Protein AF-A0A835M6J2-F1 (afdb_monomer_lite)

Foldseek 3Di:
DVVDFKDKAFQPVDQLVCLCVVCVVVVFDDKDALNVAPRGIIMTGHPPWDWAWDDDDPFWTWTWIDGPPDDIDIDIDGRADPDQVSRLVVLVVLCVVQVDDDDDDVVSCVSSQKDWDDADDDPFQDWPPDDDPVIDTHHDDTDIDHPVVCVVCVPDHHYDDDDD

Radius of gyration: 16.76 Å; chains: 1; bounding box: 40×34×45 Å

Secondary structure (DSSP, 8-state):
-TT--EEEEE--SS-GGGHHHHHHHTT-SEEEE-TTTT--EEEEE-TTEEEEEEEE-SSEEEEEEEETTS--EEEEEE---SSHHHHHHHHHHHHHHHT-----HHHHHHHTTEEEPPEEE-S-SEE----GGG--EE-----EEEHHHHHH-TT--EEE----

InterPro domains:
  IPR036691 Endonuclease/exonuclease/phosphatase superfamily [SSF56219] (24-162)

pLDDT: mean 87.68, std 9.86, range [53.16, 97.44]

Organism: NCBI:txid261450

Structure (mmCIF, N/CA/C/O backbone):
data_AF-A0A835M6J2-F1
#
_entry.id   AF-A0A835M6J2-F1
#
loop_
_atom_site.group_PDB
_atom_site.id
_atom_site.type_symbol
_atom_site.label_atom_id
_atom_site.label_alt_id
_atom_site.label_comp_id
_atom_site.label_asym_id
_atom_site.label_entity_id
_atom_site.label_seq_id
_atom_site.pdbx_PDB_ins_code
_atom_site.Cartn_x
_atom_site.Cartn_y
_atom_site.Cartn_z
_atom_site.occupancy
_atom_site.B_iso_or_equiv
_atom_site.auth_seq_id
_atom_site.auth_comp_id
_atom_site.auth_asym_id
_atom_site.auth_atom_id
_atom_site.pdbx_PDB_model_num
ATOM 1 N N . MET A 1 1 ? -18.069 -0.777 -7.008 1.00 53.16 1 MET A N 1
ATOM 2 C CA . MET A 1 1 ? -16.862 -0.262 -6.318 1.00 53.16 1 MET A CA 1
ATOM 3 C C . MET A 1 1 ? -17.113 0.020 -4.837 1.00 53.16 1 MET A C 1
ATOM 5 O O . MET A 1 1 ? -16.146 0.154 -4.104 1.00 53.16 1 MET A O 1
ATOM 9 N N . ASP A 1 2 ? -18.366 0.067 -4.376 1.00 63.28 2 ASP A N 1
ATOM 10 C CA . ASP A 1 2 ? -18.801 0.556 -3.050 1.00 63.28 2 ASP A CA 1
ATOM 11 C C . ASP A 1 2 ? -18.226 -0.173 -1.826 1.00 63.28 2 ASP A C 1
ATOM 13 O O . ASP A 1 2 ? -18.211 0.378 -0.721 1.00 63.28 2 ASP A O 1
ATOM 17 N N . SER A 1 3 ? -17.711 -1.392 -2.015 1.00 84.31 3 SER A N 1
ATOM 18 C CA . SER A 1 3 ? -17.058 -2.173 -0.963 1.00 84.31 3 SER A CA 1
ATOM 19 C C . SER A 1 3 ? -15.664 -1.655 -0.597 1.00 84.31 3 SER A C 1
ATOM 21 O O . SER A 1 3 ? -15.232 -1.832 0.540 1.00 84.31 3 SER A O 1
ATOM 23 N N . VAL A 1 4 ? -14.955 -0.995 -1.519 1.00 91.56 4 VAL A N 1
ATOM 24 C CA . VAL A 1 4 ? -13.584 -0.522 -1.278 1.00 91.56 4 VAL A CA 1
ATOM 25 C C . VAL A 1 4 ? -13.621 0.800 -0.518 1.00 91.56 4 VAL A C 1
ATOM 27 O O . VAL A 1 4 ? -14.180 1.777 -1.007 1.00 91.56 4 VAL A O 1
ATOM 30 N N . LYS A 1 5 ? -13.032 0.861 0.676 1.00 94.62 5 LYS A N 1
ATOM 31 C CA . LYS A 1 5 ? -13.056 2.075 1.518 1.00 94.62 5 LYS A CA 1
ATOM 32 C C . LYS A 1 5 ? -11.754 2.865 1.529 1.00 94.62 5 LYS A C 1
ATOM 34 O O . LYS A 1 5 ? -11.775 4.042 1.874 1.00 94.62 5 LYS A O 1
ATOM 39 N N . ILE A 1 6 ? -10.655 2.237 1.122 1.00 96.44 6 ILE A N 1
ATOM 40 C CA . ILE A 1 6 ? -9.329 2.846 1.014 1.00 96.44 6 ILE A CA 1
ATOM 41 C C . ILE A 1 6 ? -8.721 2.397 -0.314 1.00 96.44 6 ILE A C 1
ATOM 43 O O . ILE A 1 6 ? -8.809 1.220 -0.660 1.00 96.44 6 ILE A O 1
ATOM 47 N N . VAL A 1 7 ? -8.098 3.320 -1.039 1.00 96.50 7 VAL A N 1
ATOM 48 C CA . VAL A 1 7 ? -7.318 3.045 -2.249 1.00 96.50 7 VAL A CA 1
ATOM 49 C C . VAL A 1 7 ? -5.962 3.709 -2.100 1.00 96.50 7 VAL A C 1
ATOM 51 O O . VAL A 1 7 ? -5.885 4.884 -1.761 1.00 96.50 7 VAL A O 1
ATOM 54 N N . ALA A 1 8 ? -4.894 2.971 -2.378 1.00 96.69 8 ALA A N 1
ATOM 55 C CA . ALA A 1 8 ? -3.555 3.523 -2.500 1.00 96.69 8 ALA A CA 1
ATOM 56 C C . ALA A 1 8 ? -3.100 3.420 -3.958 1.00 96.69 8 ALA A C 1
ATOM 58 O O . ALA A 1 8 ? -3.256 2.369 -4.578 1.00 96.69 8 ALA A O 1
ATOM 59 N N . ILE A 1 9 ? -2.547 4.503 -4.499 1.00 95.19 9 ILE A N 1
ATOM 60 C CA . ILE A 1 9 ? -1.979 4.556 -5.847 1.00 95.19 9 ILE A CA 1
ATOM 61 C C . ILE A 1 9 ? -0.500 4.905 -5.721 1.00 95.19 9 ILE A C 1
ATOM 63 O O . ILE A 1 9 ? -0.136 5.907 -5.102 1.00 95.19 9 ILE A O 1
ATOM 67 N N . LEU A 1 10 ? 0.341 4.065 -6.317 1.00 94.75 10 LEU A N 1
ATOM 68 C CA . LEU A 1 10 ? 1.779 4.276 -6.412 1.00 94.75 10 LEU A CA 1
ATOM 69 C C . LEU A 1 10 ? 2.127 4.699 -7.836 1.00 94.75 10 LEU A C 1
ATOM 71 O O . LEU A 1 10 ? 1.608 4.130 -8.790 1.00 94.75 10 LEU A O 1
ATOM 75 N N . GLU A 1 11 ? 3.001 5.694 -7.963 1.00 91.75 11 GLU A N 1
ATOM 76 C CA . GLU A 1 11 ? 3.416 6.283 -9.238 1.00 91.75 11 GLU A CA 1
ATOM 77 C C . GLU A 1 11 ? 2.243 6.668 -10.162 1.00 91.75 11 GLU A C 1
ATOM 79 O O . GLU A 1 11 ? 2.117 6.139 -11.261 1.00 91.75 11 GLU A O 1
ATOM 84 N N . PRO A 1 12 ? 1.389 7.629 -9.785 1.00 88.88 12 PRO A N 1
ATOM 85 C CA . PRO A 1 12 ? 0.222 7.986 -10.596 1.00 88.88 12 PRO A CA 1
ATOM 86 C C . PRO A 1 12 ? 0.558 8.614 -11.961 1.00 88.88 12 PRO A C 1
ATOM 88 O O . PRO A 1 12 ? -0.352 8.820 -12.754 1.00 88.88 12 PRO A O 1
ATOM 91 N N . PHE A 1 13 ? 1.833 8.932 -12.245 1.00 88.12 13 PHE A N 1
ATOM 92 C CA . PHE A 1 13 ? 2.313 9.618 -13.464 1.00 88.12 13 PHE A CA 1
ATOM 93 C C . PHE A 1 13 ? 1.511 10.879 -13.848 1.00 88.12 13 PHE A C 1
ATOM 95 O O . PHE A 1 13 ? 1.514 11.305 -14.999 1.00 88.12 13 PHE A O 1
ATOM 102 N N . ILE A 1 14 ? 0.859 11.490 -12.860 1.00 89.19 14 ILE A N 1
ATOM 103 C CA . ILE A 1 14 ? 0.036 12.695 -12.949 1.00 89.19 14 ILE A CA 1
ATOM 104 C C . ILE A 1 14 ? 0.540 13.663 -11.869 1.00 89.19 14 ILE A C 1
ATOM 106 O O . ILE A 1 14 ? 1.101 13.225 -10.856 1.00 89.19 14 ILE A O 1
ATOM 110 N N . HIS A 1 15 ? 0.393 14.972 -12.091 1.00 89.50 15 HIS A N 1
ATOM 111 C CA . HIS A 1 15 ? 0.787 15.966 -11.098 1.00 89.50 15 HIS A CA 1
ATOM 112 C C . HIS A 1 15 ? -0.073 15.833 -9.831 1.00 89.50 15 HIS A C 1
ATOM 114 O O . HIS A 1 15 ? -1.252 15.496 -9.893 1.00 89.50 15 HIS A O 1
ATOM 120 N N . HIS A 1 16 ? 0.509 16.073 -8.655 1.00 86.38 16 HIS A N 1
ATOM 121 C CA . HIS A 1 16 ? -0.194 15.855 -7.384 1.00 86.38 16 HIS A CA 1
ATOM 122 C C . HIS A 1 16 ? -1.349 16.827 -7.134 1.00 86.38 16 HIS A C 1
ATOM 124 O O . HIS A 1 16 ? -2.273 16.477 -6.408 1.00 86.38 16 HIS A O 1
ATOM 130 N N . ASP A 1 17 ? -1.342 17.989 -7.785 1.00 90.69 17 ASP A N 1
ATOM 131 C CA . ASP A 1 17 ? -2.466 18.934 -7.752 1.00 90.69 17 ASP A CA 1
ATOM 132 C C . ASP A 1 17 ? -3.754 18.331 -8.333 1.00 90.69 17 ASP A C 1
ATOM 134 O O . ASP A 1 17 ? -4.854 18.668 -7.897 1.00 90.69 17 ASP A O 1
ATOM 138 N N . ASP A 1 18 ? -3.631 17.366 -9.249 1.00 92.38 18 ASP A N 1
ATOM 139 C CA . ASP A 1 18 ? -4.776 16.685 -9.853 1.00 92.38 18 ASP A CA 1
ATOM 140 C C . ASP A 1 18 ? -5.355 15.585 -8.943 1.00 92.38 18 ASP A C 1
ATOM 142 O O . ASP A 1 18 ? -6.353 14.948 -9.293 1.00 92.38 18 ASP A O 1
ATOM 146 N N . ALA A 1 19 ? -4.766 15.327 -7.766 1.00 92.25 19 ALA A N 1
ATOM 147 C CA . ALA A 1 19 ? -5.228 14.271 -6.865 1.00 92.25 19 ALA A CA 1
ATOM 148 C C . ALA A 1 19 ? -6.691 14.464 -6.443 1.00 92.25 19 ALA A C 1
ATOM 150 O O . ALA A 1 19 ? -7.433 13.485 -6.377 1.00 92.25 19 ALA A O 1
ATOM 151 N N . GLY A 1 20 ? -7.135 15.706 -6.228 1.00 93.56 20 GLY A N 1
ATOM 152 C CA . GLY A 1 20 ? -8.537 16.005 -5.917 1.00 93.56 20 GLY A CA 1
ATOM 153 C C . GLY A 1 20 ? -9.489 15.695 -7.078 1.00 93.56 20 GLY A C 1
ATOM 154 O O . GLY A 1 20 ? -10.590 15.184 -6.871 1.00 93.56 20 GLY A O 1
ATOM 155 N N . ASP A 1 21 ? -9.061 15.938 -8.315 1.00 94.50 21 ASP A N 1
ATOM 156 C CA . ASP A 1 21 ? -9.838 15.612 -9.514 1.00 94.50 21 ASP A CA 1
ATOM 157 C C . ASP A 1 21 ? -9.941 14.105 -9.717 1.00 94.50 21 ASP A C 1
ATOM 159 O O . ASP A 1 21 ? -11.013 13.593 -10.050 1.00 94.50 21 ASP A O 1
ATOM 163 N N . ILE A 1 22 ? -8.843 13.387 -9.477 1.00 94.56 22 ILE A N 1
ATOM 164 C CA . ILE A 1 22 ? -8.840 11.928 -9.482 1.00 94.56 22 ILE A CA 1
ATOM 165 C C . ILE A 1 22 ? -9.751 11.396 -8.377 1.00 94.56 22 ILE A C 1
ATOM 167 O O . ILE A 1 22 ? -10.623 10.597 -8.704 1.00 94.56 22 ILE A O 1
ATOM 171 N N . ALA A 1 23 ? -9.639 11.882 -7.133 1.00 94.94 23 ALA A N 1
ATOM 172 C CA . ALA A 1 23 ? -10.491 11.475 -6.009 1.00 94.94 23 ALA A CA 1
ATOM 173 C C . ALA A 1 23 ? -11.979 11.547 -6.376 1.00 94.94 23 ALA A C 1
ATOM 175 O O . ALA A 1 23 ? -12.706 10.567 -6.224 1.00 94.94 23 ALA A O 1
ATOM 176 N N . ARG A 1 24 ? -12.406 12.676 -6.960 1.00 94.31 24 ARG A N 1
ATOM 177 C CA . ARG A 1 24 ? -13.785 12.870 -7.427 1.00 94.31 24 ARG A CA 1
ATOM 178 C C . ARG A 1 24 ? -14.176 11.887 -8.529 1.00 94.31 24 ARG A C 1
ATOM 180 O O . ARG A 1 24 ? -15.271 11.338 -8.483 1.00 94.31 24 ARG A O 1
ATOM 187 N N . LYS A 1 25 ? -13.296 11.635 -9.504 1.00 94.06 25 LYS A N 1
ATOM 188 C CA . LYS A 1 25 ? -13.551 10.677 -10.598 1.00 94.06 25 LYS A CA 1
ATOM 189 C C . LYS A 1 25 ? -13.688 9.236 -10.108 1.00 94.06 25 LYS A C 1
ATOM 191 O O . LYS A 1 25 ? -14.447 8.480 -10.706 1.00 94.06 25 LYS A O 1
ATOM 196 N N . ILE A 1 26 ? -12.959 8.856 -9.058 1.00 92.75 26 ILE A N 1
ATOM 197 C CA . ILE A 1 26 ? -13.008 7.504 -8.481 1.00 92.75 26 ILE A CA 1
ATOM 198 C C . ILE A 1 26 ? -14.001 7.369 -7.315 1.00 92.75 26 ILE A C 1
ATOM 200 O O . ILE A 1 26 ? -14.055 6.303 -6.706 1.00 92.75 26 ILE A O 1
ATOM 204 N N . ASP A 1 27 ? -14.799 8.406 -7.036 1.00 94.38 27 ASP A N 1
ATOM 205 C CA . ASP A 1 27 ? -15.807 8.449 -5.964 1.00 94.38 27 ASP A CA 1
ATOM 206 C C . ASP A 1 27 ? -15.221 8.273 -4.545 1.00 94.38 27 ASP A C 1
ATOM 208 O O . ASP A 1 27 ? -15.685 7.490 -3.709 1.00 94.38 27 ASP A O 1
ATOM 212 N N . PHE A 1 28 ? -14.151 9.023 -4.273 1.00 96.12 28 PHE A N 1
ATOM 213 C CA . PHE A 1 28 ? -13.542 9.157 -2.954 1.00 96.12 28 PHE A CA 1
ATOM 214 C C . PHE A 1 28 ? -13.591 10.613 -2.489 1.00 96.12 28 PHE A C 1
ATOM 216 O O . PHE A 1 28 ? -13.261 11.539 -3.226 1.00 96.12 28 PHE A O 1
ATOM 223 N N . GLN A 1 29 ? -14.009 10.806 -1.240 1.00 94.06 29 GLN A N 1
ATOM 224 C CA . GLN A 1 29 ? -14.230 12.130 -0.652 1.00 94.06 29 GLN A CA 1
ATOM 225 C C . GLN A 1 29 ? -12.934 12.747 -0.126 1.00 94.06 29 GLN A C 1
ATOM 227 O O . GLN A 1 29 ? -12.777 13.964 -0.133 1.00 94.06 29 GLN A O 1
ATOM 232 N N . ASN A 1 30 ? -12.012 11.902 0.337 1.00 96.44 30 ASN A N 1
ATOM 233 C CA . ASN A 1 30 ? -10.800 12.328 1.010 1.00 96.44 30 ASN A CA 1
ATOM 234 C C . ASN A 1 30 ? -9.567 11.751 0.319 1.00 96.44 30 ASN A C 1
ATOM 236 O O . ASN A 1 30 ? -9.594 10.635 -0.210 1.00 96.44 30 ASN A O 1
ATOM 240 N N . PHE A 1 31 ? -8.475 12.510 0.349 1.00 95.69 31 PHE A N 1
ATOM 241 C CA . PHE A 1 31 ? -7.221 12.123 -0.276 1.00 95.69 31 PHE A CA 1
ATOM 242 C C . PHE A 1 31 ? -6.008 12.701 0.452 1.00 95.69 31 PHE A C 1
ATOM 244 O O . PHE A 1 31 ? -6.091 13.661 1.216 1.00 95.69 31 PHE A O 1
ATOM 251 N N . LEU A 1 32 ? -4.864 12.071 0.214 1.00 95.06 32 LEU A N 1
ATOM 252 C CA . LEU A 1 32 ? -3.586 12.362 0.836 1.00 95.06 32 LEU A CA 1
ATOM 253 C C . LEU A 1 32 ? -2.473 11.946 -0.127 1.00 95.06 32 LEU A C 1
ATOM 255 O O . LEU A 1 32 ? -2.513 10.849 -0.670 1.00 95.06 32 LEU A O 1
ATOM 259 N N . HIS A 1 33 ? -1.454 12.776 -0.319 1.00 94.75 33 HIS A N 1
ATOM 260 C CA . HIS A 1 33 ? -0.301 12.436 -1.157 1.00 94.75 33 HIS A CA 1
ATOM 261 C C . HIS A 1 33 ? 0.988 13.033 -0.600 1.00 94.75 33 HIS A C 1
ATOM 263 O O . HIS A 1 33 ? 0.963 14.028 0.123 1.00 94.75 33 HIS A O 1
ATOM 269 N N . ASN A 1 34 ? 2.139 12.487 -0.981 1.00 92.31 34 ASN A N 1
ATOM 270 C CA . ASN A 1 34 ? 3.458 13.030 -0.634 1.00 92.31 34 ASN A CA 1
ATOM 271 C C . ASN A 1 34 ? 3.966 14.083 -1.649 1.00 92.31 34 ASN A C 1
ATOM 273 O O . ASN A 1 34 ? 5.166 14.197 -1.895 1.00 92.31 34 ASN A O 1
ATOM 277 N N . GLY A 1 35 ? 3.040 14.847 -2.243 1.00 81.75 35 GLY A N 1
ATOM 278 C CA . GLY A 1 35 ? 3.289 15.846 -3.305 1.00 81.75 35 GLY A CA 1
ATOM 279 C C . GLY A 1 35 ? 4.372 16.878 -2.983 1.00 81.75 35 GLY A C 1
ATOM 280 O O . GLY A 1 35 ? 5.166 17.213 -3.852 1.00 81.75 35 GLY A O 1
ATOM 281 N N . ASN A 1 36 ? 4.497 17.263 -1.710 1.00 74.81 36 ASN A N 1
ATOM 282 C CA . ASN A 1 36 ? 5.537 18.181 -1.226 1.00 74.81 36 ASN A CA 1
ATOM 283 C C . ASN A 1 36 ? 6.968 17.603 -1.302 1.00 74.81 36 ASN A C 1
ATOM 285 O O . ASN A 1 36 ? 7.908 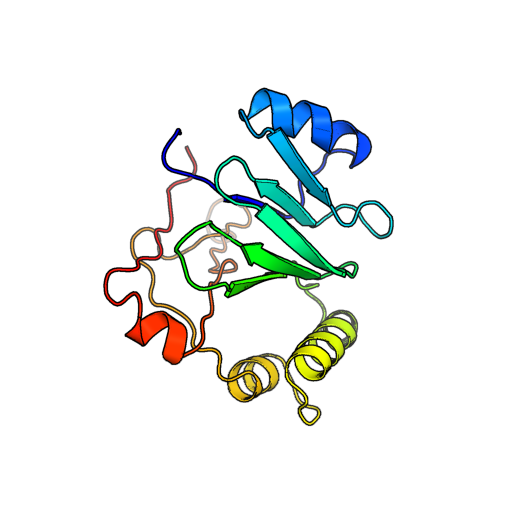18.262 -0.867 1.00 74.81 36 ASN A O 1
ATOM 289 N N . ILE A 1 37 ? 7.133 16.363 -1.778 1.00 77.00 37 ILE A N 1
ATOM 290 C CA . ILE A 1 37 ? 8.419 15.671 -1.871 1.00 77.00 37 ILE A CA 1
ATOM 291 C C . ILE A 1 37 ? 8.631 15.119 -3.286 1.00 77.00 37 ILE A C 1
ATOM 293 O O . ILE A 1 37 ? 9.542 15.562 -3.979 1.00 77.00 37 ILE A O 1
ATOM 297 N N . ASP A 1 38 ? 7.802 14.162 -3.726 1.00 84.06 38 ASP A N 1
ATOM 298 C CA . ASP A 1 38 ? 7.855 13.616 -5.098 1.00 84.06 38 ASP A CA 1
ATOM 299 C C . ASP A 1 38 ? 6.491 13.235 -5.704 1.00 84.06 38 ASP A C 1
ATOM 301 O O . ASP A 1 38 ? 6.410 12.940 -6.899 1.00 84.06 38 ASP A O 1
ATOM 305 N N . GLY A 1 39 ? 5.415 13.251 -4.906 1.00 86.75 39 GLY A N 1
ATOM 306 C CA . GLY A 1 39 ? 4.054 12.975 -5.371 1.00 86.75 39 GLY A CA 1
ATOM 307 C C . GLY A 1 39 ? 3.829 11.549 -5.875 1.00 86.75 39 GLY A C 1
ATOM 308 O O . GLY A 1 39 ? 2.907 11.337 -6.660 1.00 86.75 39 GLY A O 1
ATOM 309 N N . LYS A 1 4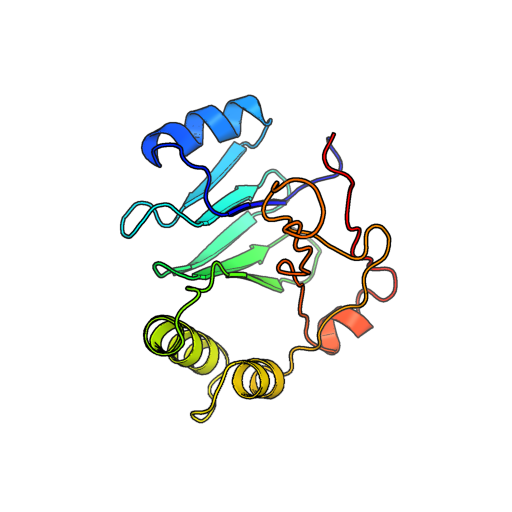0 ? 4.654 10.578 -5.465 1.00 92.75 40 LYS A N 1
ATOM 310 C CA . LYS A 1 40 ? 4.582 9.186 -5.936 1.00 92.75 40 LYS A CA 1
ATOM 311 C C . LYS A 1 40 ? 3.665 8.274 -5.127 1.00 92.75 40 LYS A C 1
ATOM 313 O O . LYS A 1 40 ? 3.352 7.197 -5.620 1.00 92.75 40 LYS A O 1
ATOM 318 N N . VAL A 1 41 ? 3.230 8.671 -3.933 1.00 95.38 41 VAL A N 1
ATOM 319 C CA . VAL A 1 41 ? 2.351 7.854 -3.078 1.00 95.38 41 VAL A CA 1
ATOM 320 C C . VAL A 1 41 ? 1.080 8.625 -2.781 1.00 95.38 41 VAL A C 1
ATOM 322 O O . VAL A 1 41 ? 1.137 9.693 -2.169 1.00 95.38 41 VAL A O 1
ATOM 325 N N . TRP A 1 42 ? -0.057 8.116 -3.247 1.00 96.31 42 TRP A N 1
ATOM 326 C CA . TRP A 1 42 ? -1.376 8.713 -3.047 1.00 96.31 42 TRP A CA 1
ATOM 327 C C . TRP A 1 42 ? -2.272 7.728 -2.294 1.00 96.31 42 TRP A C 1
ATOM 329 O O . TRP A 1 42 ? -2.244 6.529 -2.562 1.00 96.31 42 TRP A O 1
ATOM 339 N N . ILE A 1 43 ? -3.073 8.226 -1.357 1.00 97.44 43 ILE A N 1
ATOM 340 C CA . ILE A 1 43 ? -4.048 7.458 -0.584 1.00 97.44 43 ILE A CA 1
ATOM 341 C C . ILE A 1 43 ? -5.384 8.193 -0.641 1.00 97.44 43 ILE A C 1
ATOM 343 O O . ILE A 1 43 ? -5.450 9.389 -0.373 1.00 97.44 43 ILE A O 1
ATOM 347 N N . PHE A 1 44 ? -6.443 7.462 -0.950 1.00 97.44 44 PHE A N 1
ATOM 348 C CA . PHE A 1 44 ? -7.822 7.920 -1.014 1.00 97.44 44 PHE A CA 1
ATOM 349 C C . PHE A 1 44 ? -8.662 7.123 -0.026 1.00 97.44 44 PHE A C 1
ATOM 351 O O . PHE A 1 44 ? -8.473 5.912 0.111 1.00 97.44 44 PHE A O 1
ATOM 358 N N . TRP A 1 45 ? -9.599 7.774 0.656 1.00 97.38 45 TRP A N 1
ATOM 359 C CA . TRP A 1 45 ? -10.542 7.092 1.542 1.00 97.38 45 TRP A CA 1
ATOM 360 C C . TRP A 1 45 ? -11.900 7.793 1.578 1.00 97.38 45 TRP A C 1
ATOM 362 O O . TRP A 1 45 ? -12.068 8.926 1.120 1.00 97.38 45 TRP A O 1
ATOM 372 N N . ARG A 1 46 ? -12.899 7.074 2.080 1.00 95.50 46 ARG A N 1
ATOM 373 C CA . ARG A 1 46 ? -14.281 7.545 2.200 1.00 95.50 46 ARG A CA 1
ATOM 374 C C . ARG A 1 46 ? -14.939 6.971 3.441 1.00 95.50 46 ARG A C 1
ATOM 376 O O . ARG A 1 46 ? -14.442 6.002 4.023 1.00 95.50 46 ARG A O 1
ATOM 383 N N . ASP A 1 47 ? -16.078 7.541 3.801 1.00 93.00 47 ASP A N 1
ATOM 384 C CA . ASP A 1 47 ? -16.811 7.138 4.992 1.00 93.00 47 ASP A CA 1
ATOM 385 C C . ASP A 1 47 ? -17.139 5.626 5.028 1.00 93.00 47 ASP A C 1
ATOM 387 O O . ASP A 1 47 ? -17.407 4.991 3.991 1.00 93.00 47 ASP A O 1
ATOM 391 N N . PRO A 1 48 ? -17.129 5.016 6.230 1.00 94.06 48 PRO A N 1
ATOM 392 C CA . PRO A 1 48 ? -16.895 5.627 7.550 1.00 94.06 48 PRO A CA 1
ATOM 393 C C . PRO A 1 48 ? -15.413 5.639 7.986 1.00 94.06 48 PRO A C 1
ATOM 395 O O . PRO A 1 48 ? -15.124 5.745 9.178 1.00 94.06 48 PRO A O 1
ATOM 398 N N . VAL A 1 49 ? -14.470 5.441 7.059 1.00 96.00 49 VAL A N 1
ATOM 399 C CA . VAL A 1 49 ? -13.036 5.429 7.377 1.00 96.00 49 VAL A CA 1
ATOM 400 C C . VAL A 1 49 ? -12.534 6.853 7.562 1.00 96.00 49 VAL A C 1
ATOM 402 O O . VAL A 1 49 ? -12.837 7.724 6.756 1.00 96.00 49 VAL A O 1
ATOM 405 N N . ASN A 1 50 ? -11.697 7.070 8.571 1.00 96.25 50 ASN A N 1
ATOM 406 C CA . ASN A 1 50 ? -10.902 8.281 8.715 1.00 96.25 50 ASN A CA 1
ATOM 407 C C . ASN A 1 50 ? -9.414 7.928 8.822 1.00 96.25 50 ASN A C 1
ATOM 409 O O . ASN A 1 50 ? -9.048 7.035 9.587 1.00 96.25 50 ASN A O 1
ATOM 413 N N . LEU A 1 51 ? -8.562 8.632 8.075 1.00 96.75 51 LEU A N 1
ATOM 414 C CA . LEU A 1 51 ? -7.112 8.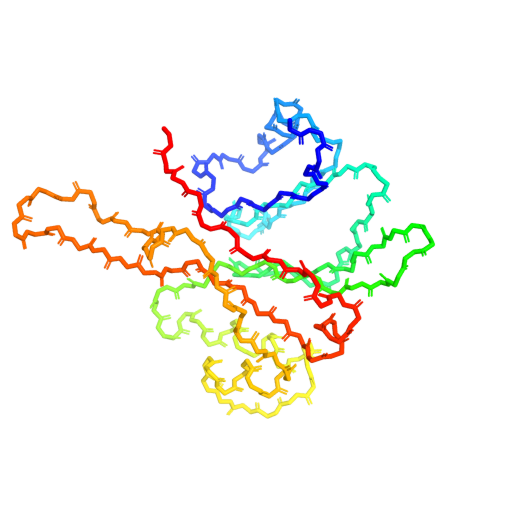446 8.103 1.00 96.75 51 LEU A CA 1
ATOM 415 C C . LEU A 1 51 ? -6.431 9.652 8.753 1.00 96.75 51 LEU A C 1
ATOM 417 O O . LEU A 1 51 ? -6.532 10.772 8.259 1.00 96.75 51 LEU A O 1
ATOM 421 N N . SER A 1 52 ? -5.692 9.419 9.835 1.00 94.06 52 SER A N 1
ATOM 422 C CA . SER A 1 52 ? -4.886 10.448 10.503 1.00 94.06 52 SER A CA 1
ATOM 423 C C . SER A 1 52 ? -3.411 10.261 10.150 1.00 94.06 52 SER A C 1
ATOM 425 O O . SER A 1 52 ? -2.795 9.284 10.573 1.00 94.06 52 SER A O 1
ATOM 427 N N . LEU A 1 53 ? -2.849 11.171 9.349 1.00 94.12 53 LEU A N 1
ATOM 428 C CA . LEU A 1 53 ? -1.435 11.153 8.957 1.00 94.12 53 LEU A CA 1
ATOM 429 C C . LEU A 1 53 ? -0.530 11.352 10.183 1.00 94.12 53 LEU A C 1
ATOM 431 O O . LEU A 1 53 ? -0.742 12.296 10.939 1.00 94.12 53 LEU A O 1
ATOM 435 N N . PHE A 1 54 ? 0.512 10.527 10.321 1.00 91.62 54 PHE A N 1
ATOM 436 C CA . PHE A 1 54 ? 1.558 10.734 11.333 1.00 91.62 54 PHE A CA 1
ATOM 437 C C . PHE A 1 54 ? 2.994 10.587 10.804 1.00 91.62 54 PHE A C 1
ATOM 439 O O . PHE A 1 54 ? 3.915 11.037 11.472 1.00 91.62 54 PHE A O 1
ATOM 446 N N . GLY A 1 55 ? 3.202 10.018 9.610 1.00 89.50 55 GLY A N 1
ATOM 447 C CA . GLY A 1 55 ? 4.531 9.913 8.992 1.00 89.50 55 GLY A CA 1
ATOM 448 C C . GLY A 1 55 ? 4.467 10.020 7.469 1.00 89.50 55 GLY A C 1
ATOM 449 O O . GLY A 1 55 ? 3.568 9.459 6.839 1.00 89.50 55 GLY A O 1
ATOM 450 N N . ARG A 1 56 ? 5.390 10.767 6.853 1.00 91.44 56 ARG A N 1
ATOM 451 C CA . ARG A 1 56 ? 5.420 10.981 5.395 1.00 91.44 56 ARG A CA 1
ATOM 452 C C . ARG A 1 56 ? 6.830 11.266 4.889 1.00 91.44 56 ARG A C 1
ATOM 454 O O . ARG A 1 56 ? 7.456 12.230 5.313 1.00 91.44 56 ARG A O 1
ATOM 461 N N . THR A 1 57 ? 7.244 10.525 3.864 1.00 92.00 57 THR A N 1
ATOM 462 C CA . THR A 1 57 ? 8.499 10.728 3.124 1.00 92.00 57 THR A CA 1
ATOM 463 C C . THR A 1 57 ? 8.282 10.579 1.606 1.00 92.00 57 THR A C 1
ATOM 465 O O . THR A 1 57 ? 7.151 10.454 1.125 1.00 92.00 57 THR A O 1
ATOM 468 N N . ASN A 1 58 ? 9.358 10.592 0.810 1.00 90.81 58 ASN A N 1
ATOM 469 C CA . ASN A 1 58 ? 9.296 10.265 -0.623 1.00 90.81 58 ASN A CA 1
ATOM 470 C C . ASN A 1 58 ? 9.001 8.779 -0.908 1.00 90.81 58 ASN A C 1
ATOM 472 O O . ASN A 1 58 ? 8.692 8.428 -2.042 1.00 90.81 58 ASN A O 1
ATOM 476 N N . GLN A 1 59 ? 9.139 7.898 0.086 1.00 92.38 59 GLN A N 1
ATOM 477 C CA . GLN A 1 59 ? 8.982 6.451 -0.083 1.00 92.38 59 GLN A CA 1
ATOM 478 C C . GLN A 1 59 ? 7.857 5.858 0.762 1.00 92.38 59 GLN A C 1
ATOM 480 O O . GLN A 1 59 ? 7.471 4.725 0.498 1.00 92.38 59 GLN A O 1
ATOM 485 N N . ILE A 1 60 ? 7.333 6.565 1.768 1.00 91.94 60 ILE A N 1
ATOM 486 C CA . ILE A 1 60 ? 6.287 6.034 2.650 1.00 91.94 60 ILE A CA 1
ATOM 487 C C . ILE A 1 60 ? 5.280 7.107 3.069 1.00 91.94 60 ILE A C 1
ATOM 489 O O . ILE A 1 60 ? 5.637 8.263 3.294 1.00 91.94 60 ILE A O 1
ATOM 493 N N . ILE A 1 61 ? 4.014 6.713 3.193 1.00 94.75 61 ILE A N 1
ATOM 494 C CA . ILE A 1 61 ? 2.981 7.461 3.916 1.00 94.75 61 ILE A CA 1
ATOM 495 C C . ILE A 1 61 ? 2.389 6.536 4.977 1.00 94.75 61 ILE A C 1
ATOM 497 O O . ILE A 1 61 ? 1.855 5.483 4.633 1.00 94.75 61 ILE A O 1
ATOM 501 N N . SER A 1 62 ? 2.460 6.950 6.241 1.00 94.19 62 SER A N 1
ATOM 502 C CA . SER A 1 62 ? 1.943 6.226 7.402 1.00 94.19 62 SER A CA 1
ATOM 503 C C . SER A 1 62 ? 0.785 6.989 8.047 1.00 94.19 62 SER A C 1
ATOM 505 O O . SER A 1 62 ? 0.912 8.163 8.415 1.00 94.19 62 SER A O 1
ATOM 507 N N . CYS A 1 63 ? -0.349 6.306 8.185 1.00 95.38 63 CYS A N 1
ATOM 508 C CA . CYS A 1 63 ? -1.592 6.850 8.718 1.00 95.38 63 CYS A CA 1
ATOM 509 C C . CYS A 1 63 ? -2.211 5.906 9.750 1.00 95.38 63 CYS A C 1
ATOM 511 O O . CYS A 1 63 ? -2.139 4.686 9.615 1.00 95.38 63 CYS A O 1
ATOM 513 N N . MET A 1 64 ? -2.898 6.471 10.739 1.00 94.62 64 MET A N 1
ATOM 514 C CA . MET A 1 64 ? -3.802 5.729 11.610 1.00 94.62 64 MET A CA 1
ATOM 515 C C . MET A 1 64 ? -5.176 5.627 10.943 1.00 94.62 64 MET A C 1
ATOM 517 O O . MET A 1 64 ? -5.806 6.645 10.656 1.00 94.62 64 MET A O 1
ATOM 521 N N . ILE A 1 65 ? -5.640 4.405 10.706 1.00 95.75 65 ILE A N 1
ATOM 522 C CA . ILE A 1 65 ? -7.002 4.075 10.295 1.00 95.75 65 ILE A CA 1
ATOM 523 C C . ILE A 1 65 ? -7.897 4.101 11.530 1.00 95.75 65 ILE A C 1
ATOM 525 O O . ILE A 1 65 ? -7.679 3.350 12.482 1.00 95.75 65 ILE A O 1
ATOM 529 N N . ASN A 1 66 ? -8.949 4.910 11.469 1.00 95.19 66 ASN A N 1
ATOM 530 C CA . ASN A 1 66 ? -10.006 4.970 12.465 1.00 95.19 66 ASN A CA 1
ATOM 531 C C . ASN A 1 66 ? -11.353 4.669 11.805 1.00 95.19 66 ASN A C 1
ATOM 533 O O . ASN A 1 66 ? -11.705 5.270 10.791 1.00 95.19 66 ASN A O 1
ATOM 537 N N . VAL A 1 67 ? -12.115 3.751 12.396 1.00 94.50 67 VAL A N 1
ATOM 538 C CA . VAL A 1 67 ? -13.498 3.452 12.010 1.00 94.50 67 VAL A CA 1
ATOM 539 C C . VAL A 1 67 ? -14.313 3.331 13.289 1.00 94.50 67 VAL A C 1
ATOM 541 O O . VAL A 1 67 ? -13.917 2.619 14.212 1.00 94.50 67 VAL A O 1
ATOM 544 N N . ALA A 1 68 ? -15.447 4.027 13.363 1.00 91.31 68 ALA A N 1
ATOM 545 C CA . ALA A 1 68 ? -16.300 3.994 14.546 1.00 91.31 68 ALA A CA 1
ATOM 546 C C . ALA A 1 68 ? -16.718 2.551 14.886 1.00 91.31 68 ALA A C 1
ATOM 548 O O . ALA A 1 68 ? -17.234 1.826 14.037 1.00 91.31 68 ALA A O 1
ATOM 549 N N . GLY A 1 69 ? -16.479 2.133 16.132 1.00 89.25 69 GLY A N 1
ATOM 550 C CA . GLY A 1 69 ? -16.804 0.784 16.607 1.00 89.25 69 GLY A CA 1
ATOM 551 C C . GLY A 1 69 ? -15.826 -0.320 16.182 1.00 89.25 69 GLY A C 1
ATOM 552 O O . GLY A 1 69 ? -16.050 -1.477 16.534 1.00 89.25 69 GLY A O 1
ATOM 553 N N . ALA A 1 70 ? -14.739 0.005 15.474 1.00 89.75 70 ALA A N 1
ATOM 554 C CA . ALA A 1 70 ? -13.685 -0.944 15.124 1.00 89.75 70 ALA A CA 1
ATOM 555 C C . ALA A 1 70 ? -12.350 -0.588 15.809 1.00 89.75 70 ALA A C 1
ATOM 557 O O . ALA A 1 70 ? -12.129 0.569 16.170 1.00 89.75 70 ALA A O 1
ATOM 558 N N . PRO A 1 71 ? -11.437 -1.561 15.985 1.00 88.50 71 PRO A N 1
ATOM 559 C CA . PRO A 1 71 ? -10.069 -1.274 16.404 1.00 88.50 71 PRO A CA 1
ATOM 560 C C . PRO A 1 71 ? -9.365 -0.357 15.403 1.00 88.50 71 PRO A C 1
ATOM 562 O O . PRO A 1 71 ? -9.535 -0.518 14.192 1.00 88.50 71 PRO A O 1
ATOM 565 N N . SER A 1 72 ? -8.540 0.556 15.908 1.00 88.75 72 SER A N 1
ATOM 566 C CA . SER A 1 72 ? -7.643 1.338 15.066 1.00 88.75 72 SER A CA 1
ATOM 567 C C . SER A 1 72 ? -6.509 0.470 14.516 1.00 88.75 72 SER A C 1
ATOM 569 O O . SER A 1 72 ? -6.148 -0.562 15.091 1.00 88.75 72 SER A O 1
ATOM 571 N N . ALA A 1 73 ? -5.959 0.880 13.376 1.00 90.75 73 ALA A N 1
ATOM 572 C CA . ALA A 1 73 ? -4.853 0.190 12.719 1.00 90.75 73 ALA A CA 1
ATOM 573 C C . ALA A 1 73 ? -3.883 1.190 12.110 1.00 90.75 73 ALA A C 1
ATOM 575 O O . ALA A 1 73 ? -4.297 2.244 11.644 1.00 90.75 73 ALA A O 1
ATOM 576 N N . ILE A 1 74 ? -2.606 0.838 12.034 1.00 91.75 74 ILE A N 1
ATOM 577 C CA . ILE A 1 74 ? -1.633 1.622 11.274 1.00 91.75 74 ILE A CA 1
ATOM 578 C C . ILE A 1 74 ? -1.581 1.084 9.843 1.00 91.75 74 ILE A C 1
ATOM 580 O O . ILE A 1 74 ? -1.418 -0.116 9.630 1.00 91.75 74 ILE A O 1
ATOM 584 N N . LEU A 1 75 ? -1.707 1.982 8.868 1.00 94.56 75 LEU A N 1
ATOM 585 C CA . LEU A 1 75 ? -1.472 1.716 7.454 1.00 94.56 75 LEU A CA 1
ATOM 586 C C . LEU A 1 75 ? -0.247 2.494 6.999 1.00 94.56 75 LEU A C 1
ATOM 588 O O . LEU A 1 75 ? -0.263 3.723 7.002 1.00 94.56 75 LEU A O 1
ATOM 592 N N . SER A 1 76 ? 0.762 1.771 6.526 1.00 94.06 76 SER A N 1
ATOM 593 C CA . SER A 1 76 ? 1.919 2.355 5.858 1.00 94.06 76 SER A CA 1
ATOM 594 C C . SER A 1 76 ? 1.951 1.925 4.397 1.00 94.06 76 SER A C 1
ATOM 596 O O . SER A 1 76 ? 2.100 0.745 4.087 1.00 94.06 76 SER A O 1
ATOM 598 N N . VAL A 1 77 ? 1.800 2.887 3.490 1.00 95.88 77 VAL A N 1
ATOM 599 C CA . VAL A 1 77 ? 1.874 2.673 2.042 1.00 95.88 77 VAL A CA 1
ATOM 600 C C . VAL A 1 77 ? 3.279 3.021 1.575 1.00 95.88 77 VAL A C 1
ATOM 602 O O . VAL A 1 77 ? 3.713 4.162 1.728 1.00 95.88 77 VAL A O 1
ATOM 605 N N . VAL A 1 78 ? 3.982 2.038 1.012 1.00 93.88 78 VAL A N 1
ATOM 606 C CA . VAL A 1 78 ? 5.411 2.130 0.695 1.00 93.88 78 VAL A CA 1
ATOM 607 C C . VAL A 1 78 ? 5.646 2.036 -0.810 1.00 93.88 78 VAL A C 1
ATOM 609 O O . VAL A 1 78 ? 5.273 1.055 -1.446 1.00 93.88 78 VAL A O 1
ATOM 612 N N . TYR A 1 79 ? 6.349 3.021 -1.358 1.00 93.50 79 TYR A N 1
ATOM 613 C CA . TYR A 1 79 ? 6.936 3.005 -2.691 1.00 93.50 79 TYR A CA 1
ATOM 614 C C . TYR A 1 79 ? 8.466 3.041 -2.580 1.00 93.50 79 TYR A C 1
ATOM 616 O O . TYR A 1 79 ? 9.105 4.095 -2.591 1.00 93.50 79 TYR A O 1
ATOM 624 N N . ALA A 1 80 ? 9.064 1.863 -2.407 1.00 90.12 80 ALA A N 1
ATOM 625 C CA . ALA A 1 80 ? 10.498 1.729 -2.176 1.00 90.12 80 ALA A CA 1
ATOM 626 C C . ALA A 1 80 ? 11.312 1.995 -3.454 1.00 90.12 80 ALA A C 1
ATOM 628 O O . ALA A 1 80 ? 11.052 1.410 -4.507 1.00 90.12 80 ALA A O 1
ATOM 629 N N . LYS A 1 81 ? 12.375 2.805 -3.358 1.00 88.62 81 LYS A N 1
ATOM 630 C CA . LYS A 1 81 ? 13.322 3.004 -4.466 1.00 88.62 81 LYS A CA 1
ATOM 631 C C . LYS A 1 81 ? 14.023 1.684 -4.798 1.00 88.62 81 LYS A C 1
ATOM 633 O O . LYS A 1 81 ? 14.252 0.831 -3.934 1.00 88.62 81 LYS A O 1
ATOM 638 N N . CYS A 1 82 ? 14.365 1.497 -6.071 1.00 85.94 82 CYS A N 1
ATOM 639 C CA . CYS A 1 82 ? 14.963 0.253 -6.564 1.00 85.94 82 CYS A CA 1
ATOM 640 C C . CYS A 1 82 ? 16.422 0.062 -6.119 1.00 85.94 82 CYS A C 1
ATOM 642 O O . CYS A 1 82 ? 16.869 -1.076 -5.991 1.00 85.94 82 CYS A O 1
ATOM 644 N N . LEU A 1 83 ? 17.148 1.158 -5.873 1.00 85.19 83 LEU A N 1
ATOM 645 C CA . LEU A 1 83 ? 18.551 1.129 -5.462 1.00 85.19 83 LEU A CA 1
ATOM 646 C C . LEU A 1 83 ? 18.682 1.015 -3.941 1.00 85.19 83 LEU A C 1
ATOM 648 O O . LEU A 1 83 ? 17.976 1.698 -3.200 1.00 85.19 83 LEU A O 1
ATOM 652 N N . LEU A 1 84 ? 19.621 0.178 -3.494 1.00 79.94 84 LEU A N 1
ATOM 653 C CA . LEU A 1 84 ? 19.847 -0.129 -2.079 1.00 79.94 84 LEU A CA 1
ATOM 654 C C . LEU A 1 84 ? 20.119 1.132 -1.250 1.00 79.94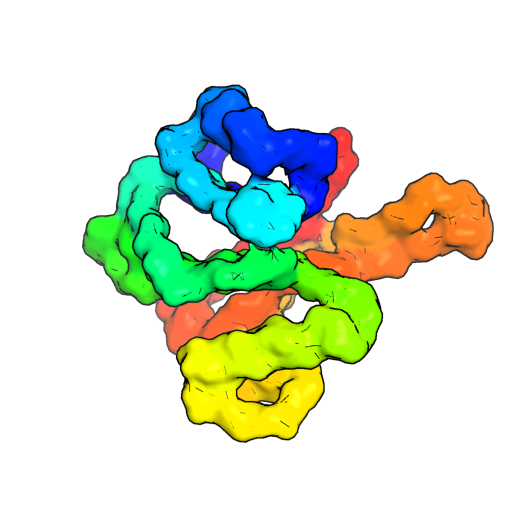 84 LEU A C 1
ATOM 656 O O . LEU A 1 84 ? 19.431 1.373 -0.262 1.00 79.94 84 LEU A O 1
ATOM 660 N N . ASP A 1 85 ? 21.063 1.968 -1.688 1.00 84.12 85 ASP A N 1
ATOM 661 C CA . ASP A 1 85 ? 21.468 3.174 -0.957 1.00 84.12 85 ASP A CA 1
ATOM 662 C C . ASP A 1 85 ? 20.327 4.183 -0.820 1.00 84.12 85 ASP A C 1
ATOM 664 O O . ASP A 1 85 ? 20.167 4.812 0.222 1.00 84.12 85 ASP A O 1
ATOM 668 N N . GLN A 1 86 ? 19.474 4.279 -1.842 1.00 86.19 86 GLN A N 1
ATOM 669 C CA . GLN A 1 86 ? 18.286 5.134 -1.818 1.00 86.19 86 GLN A CA 1
ATOM 670 C C . GLN A 1 86 ? 17.173 4.574 -0.927 1.00 86.19 86 GLN A C 1
ATOM 672 O O . GLN A 1 86 ? 16.285 5.318 -0.513 1.00 86.19 86 GLN A O 1
ATOM 677 N N . ARG A 1 87 ? 17.200 3.269 -0.635 1.00 85.69 87 ARG A N 1
ATOM 678 C CA . ARG A 1 87 ? 16.225 2.596 0.226 1.00 85.69 87 ARG A CA 1
ATOM 679 C C . ARG A 1 87 ? 16.599 2.669 1.707 1.00 85.69 87 ARG A C 1
ATOM 681 O O . ARG A 1 87 ? 15.714 2.540 2.541 1.00 85.69 87 ARG A O 1
ATOM 688 N N . ARG A 1 88 ? 17.866 2.921 2.053 1.00 81.44 88 ARG A N 1
ATOM 689 C CA . ARG A 1 88 ? 18.308 3.025 3.458 1.00 81.44 88 ARG A CA 1
ATOM 690 C C . ARG A 1 88 ? 17.470 4.007 4.296 1.00 81.44 88 ARG A C 1
ATOM 692 O O . ARG A 1 88 ? 17.019 3.579 5.352 1.00 81.44 88 ARG A O 1
ATOM 699 N N . PRO A 1 89 ? 17.143 5.229 3.818 1.00 84.50 89 PRO A N 1
ATOM 700 C CA . PRO A 1 89 ? 16.302 6.155 4.583 1.00 84.50 89 PRO A CA 1
ATOM 701 C C . PRO A 1 89 ? 14.903 5.610 4.896 1.00 84.50 89 PRO A C 1
ATOM 703 O O . PRO A 1 89 ? 14.352 5.896 5.950 1.00 84.50 89 PRO A O 1
ATOM 706 N N . LEU A 1 90 ? 14.325 4.800 4.001 1.00 84.56 90 LEU A N 1
ATOM 707 C CA . LEU A 1 90 ? 13.041 4.141 4.254 1.00 84.56 90 LEU A CA 1
ATOM 708 C C . LEU A 1 90 ? 13.149 3.134 5.408 1.00 84.56 90 LEU A C 1
ATOM 710 O O . LEU A 1 90 ? 12.216 3.009 6.191 1.00 84.56 90 LEU A O 1
ATOM 714 N N . TRP A 1 91 ? 14.259 2.400 5.510 1.00 81.19 91 TRP A N 1
ATOM 715 C CA . TRP A 1 91 ? 14.446 1.426 6.588 1.00 81.19 91 TRP A CA 1
ATOM 716 C C . TRP A 1 91 ? 14.612 2.092 7.944 1.00 81.19 91 TRP A C 1
ATOM 718 O O . TRP A 1 91 ? 14.090 1.576 8.924 1.00 81.19 91 TRP A O 1
ATOM 728 N N . ASP A 1 92 ? 15.333 3.211 7.992 1.00 78.19 92 ASP A N 1
ATOM 729 C CA . ASP A 1 92 ? 15.514 3.978 9.224 1.00 78.19 92 ASP A CA 1
ATOM 730 C C . ASP A 1 92 ? 14.160 4.501 9.735 1.00 78.19 92 ASP A C 1
ATOM 732 O O . ASP A 1 92 ? 13.829 4.283 10.894 1.00 78.19 92 ASP A O 1
ATOM 736 N N . GLU A 1 93 ? 13.312 5.036 8.850 1.00 77.19 93 GLU A N 1
ATOM 737 C CA . GLU A 1 93 ? 11.950 5.474 9.197 1.00 77.19 93 GLU A CA 1
ATOM 738 C C . GLU A 1 93 ? 11.071 4.323 9.717 1.00 77.19 93 GLU A C 1
ATOM 740 O O . GLU A 1 93 ? 10.379 4.453 10.725 1.00 77.19 93 GLU A O 1
ATOM 745 N N . MET A 1 94 ? 11.084 3.169 9.040 1.00 77.00 94 MET A N 1
ATOM 746 C CA . MET A 1 94 ? 10.290 2.014 9.477 1.00 77.00 94 MET A CA 1
ATOM 747 C C . MET A 1 94 ? 10.697 1.531 10.870 1.00 77.00 94 MET A C 1
ATOM 749 O O . MET A 1 94 ? 9.841 1.099 11.637 1.00 77.00 94 MET A O 1
ATOM 753 N N . LYS A 1 95 ? 11.986 1.632 11.198 1.00 73.06 95 LYS A N 1
ATOM 754 C CA . LYS A 1 95 ? 12.507 1.295 12.522 1.00 73.06 95 LYS A CA 1
ATOM 755 C C . LYS A 1 95 ? 12.184 2.341 13.566 1.00 73.06 95 LYS A C 1
ATOM 757 O O . LYS A 1 95 ? 11.932 1.949 14.689 1.00 73.06 95 LYS A O 1
ATOM 762 N N . GLU A 1 96 ? 12.155 3.630 13.233 1.00 72.88 96 GLU A N 1
ATOM 763 C CA . GLU A 1 96 ? 11.691 4.664 14.171 1.00 72.88 96 GLU A CA 1
ATOM 764 C C . GLU A 1 96 ? 10.221 4.449 14.542 1.00 72.88 96 GLU A C 1
ATOM 766 O O . GLU A 1 96 ? 9.850 4.551 15.707 1.00 72.88 96 GLU A O 1
ATOM 771 N N . ILE A 1 97 ? 9.390 4.062 13.569 1.00 66.50 97 ILE A N 1
ATOM 772 C CA . ILE A 1 97 ? 7.987 3.701 13.821 1.00 66.50 97 ILE A CA 1
ATOM 773 C C . ILE A 1 97 ? 7.878 2.452 14.714 1.00 66.50 97 ILE A C 1
ATOM 775 O O . ILE A 1 97 ? 6.904 2.316 15.457 1.00 66.50 97 ILE A O 1
ATOM 779 N N . ALA A 1 98 ? 8.848 1.540 14.637 1.00 66.38 98 ALA A N 1
ATOM 780 C CA . ALA A 1 98 ? 8.848 0.282 15.379 1.00 66.38 98 ALA A CA 1
ATOM 781 C C . ALA A 1 98 ? 9.699 0.284 16.667 1.00 66.38 98 ALA A C 1
ATOM 783 O O . ALA A 1 98 ? 9.576 -0.659 17.442 1.00 66.38 98 ALA A O 1
ATOM 784 N N . ASP A 1 99 ? 10.517 1.320 16.889 1.00 63.25 99 ASP A N 1
ATOM 785 C CA . ASP A 1 99 ? 11.518 1.485 17.959 1.00 63.25 99 ASP A CA 1
ATOM 786 C C . ASP A 1 99 ? 12.627 0.397 18.008 1.00 63.25 99 ASP A C 1
ATOM 788 O O . ASP A 1 99 ? 12.782 -0.291 19.017 1.00 63.25 99 ASP A O 1
ATOM 792 N N . ILE A 1 100 ? 13.377 0.168 16.906 1.00 56.22 100 ILE A N 1
ATOM 793 C CA . ILE A 1 100 ? 14.294 -1.004 16.763 1.00 56.22 100 ILE A CA 1
ATOM 794 C C . ILE A 1 100 ? 15.668 -0.680 16.111 1.00 56.22 100 ILE A C 1
ATOM 796 O O . ILE A 1 100 ? 15.844 0.359 15.472 1.00 56.22 100 ILE A O 1
ATOM 800 N N . GLU A 1 101 ? 16.669 -1.561 16.299 1.00 53.62 101 GLU A N 1
ATOM 801 C CA . GLU A 1 101 ? 18.056 -1.473 15.799 1.00 53.62 101 GLU A CA 1
ATOM 802 C C . GLU A 1 101 ? 18.207 -1.574 14.258 1.00 53.62 101 GLU A C 1
ATOM 804 O O . GLU A 1 101 ? 17.269 -1.796 13.496 1.00 53.62 101 GLU A O 1
ATOM 809 N N . ARG A 1 102 ? 19.415 -1.292 13.738 1.00 54.94 102 ARG A N 1
ATOM 810 C CA . ARG A 1 102 ? 19.635 -1.023 12.305 1.00 54.94 102 ARG A CA 1
ATOM 811 C C . ARG A 1 102 ? 20.094 -2.242 11.493 1.00 54.94 102 ARG A C 1
ATOM 813 O O . ARG A 1 102 ? 21.275 -2.554 11.516 1.00 54.94 102 ARG A O 1
ATOM 820 N N . ASP A 1 103 ? 19.227 -2.748 10.603 1.00 61.56 103 ASP A N 1
ATOM 821 C CA . ASP A 1 103 ? 19.617 -3.683 9.520 1.00 61.56 103 ASP A CA 1
ATOM 822 C C . ASP A 1 103 ? 18.745 -3.603 8.226 1.00 61.56 103 ASP A C 1
ATOM 824 O O . ASP A 1 103 ? 17.900 -2.718 8.095 1.00 61.56 103 ASP A O 1
ATOM 828 N N . GLY A 1 104 ? 18.977 -4.442 7.203 1.00 66.25 104 GLY A N 1
ATOM 829 C CA . GLY A 1 104 ? 18.313 -4.364 5.875 1.00 66.25 104 GLY A CA 1
ATOM 830 C C . GLY A 1 104 ? 16.802 -4.701 5.831 1.00 66.25 104 GLY A C 1
ATOM 831 O O . GLY A 1 104 ? 16.245 -5.193 6.800 1.00 66.25 104 GLY A O 1
ATOM 832 N N . TRP A 1 105 ? 16.130 -4.510 4.678 1.00 64.19 105 TRP A N 1
ATOM 833 C CA . TRP A 1 105 ? 14.650 -4.606 4.527 1.00 64.19 105 TRP A CA 1
ATOM 834 C C . TRP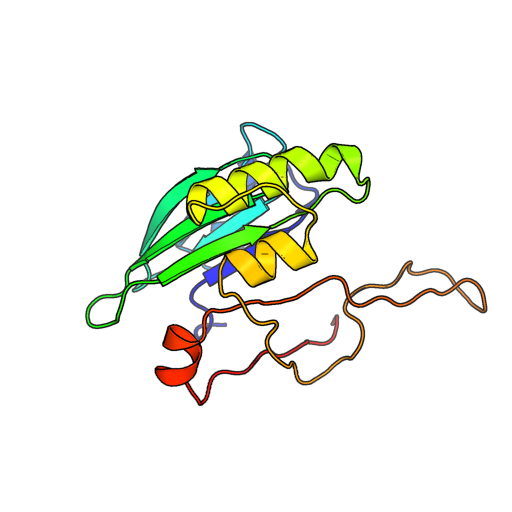 A 1 105 ? 13.969 -5.794 5.227 1.00 64.19 105 TRP A C 1
ATOM 836 O O . TRP A 1 105 ? 13.019 -5.596 5.974 1.00 64.19 105 TRP A O 1
ATOM 846 N N . VAL A 1 106 ? 14.416 -7.030 4.963 1.00 68.06 106 VAL A N 1
ATOM 847 C CA . VAL A 1 106 ? 13.789 -8.235 5.546 1.00 68.06 106 VAL A CA 1
ATOM 848 C C . VAL A 1 106 ? 13.912 -8.219 7.064 1.00 68.06 106 VAL A C 1
ATOM 850 O O . VAL A 1 106 ? 12.976 -8.589 7.762 1.00 68.06 106 VAL A O 1
ATOM 853 N N . HIS A 1 107 ? 15.053 -7.754 7.561 1.00 68.00 107 HIS A N 1
ATOM 854 C CA . HIS A 1 107 ? 15.282 -7.606 8.983 1.00 68.00 107 HIS A CA 1
ATOM 855 C C . HIS A 1 107 ? 14.381 -6.515 9.565 1.00 68.00 107 HIS A C 1
ATOM 857 O O . HIS A 1 107 ? 13.646 -6.812 10.492 1.00 68.00 107 HIS A O 1
ATOM 863 N N . SER A 1 108 ? 14.305 -5.335 8.936 1.00 69.50 108 SER A N 1
ATOM 864 C CA . SER A 1 108 ? 13.419 -4.248 9.383 1.00 69.50 108 SER A CA 1
ATOM 865 C C . SER A 1 108 ? 11.955 -4.695 9.466 1.00 69.50 108 SER A C 1
ATOM 867 O O . SER A 1 108 ? 11.274 -4.401 10.438 1.00 69.50 108 SER A O 1
ATOM 869 N N . ILE A 1 109 ? 11.465 -5.450 8.475 1.00 77.69 109 ILE A N 1
ATOM 870 C CA . ILE A 1 109 ? 10.103 -6.010 8.480 1.00 77.69 109 ILE A CA 1
ATOM 871 C C . ILE A 1 109 ? 9.904 -7.000 9.636 1.00 77.69 109 ILE A C 1
ATOM 873 O O . ILE A 1 109 ? 8.902 -6.915 10.346 1.00 77.69 109 ILE A O 1
ATOM 877 N N . ASN A 1 110 ? 10.851 -7.922 9.829 1.00 76.38 110 ASN A N 1
ATOM 878 C CA . ASN A 1 110 ? 10.775 -8.927 10.890 1.00 76.38 110 ASN A CA 1
ATOM 879 C C . ASN A 1 110 ? 10.838 -8.294 12.283 1.00 76.38 110 ASN A C 1
ATOM 881 O O . ASN A 1 110 ? 10.082 -8.686 13.167 1.00 76.38 110 ASN A O 1
ATOM 885 N N . GLU A 1 111 ? 11.714 -7.310 12.461 1.00 76.06 111 GLU A N 1
ATOM 886 C CA . GLU A 1 111 ? 11.841 -6.515 13.677 1.00 76.06 111 GLU A CA 1
ATOM 887 C C . GLU A 1 111 ? 10.531 -5.794 13.991 1.00 76.06 111 GLU A C 1
ATOM 889 O O . GLU A 1 111 ? 10.028 -5.909 15.104 1.00 76.06 111 GLU A O 1
ATOM 894 N N . CYS A 1 112 ? 9.888 -5.180 12.990 1.00 77.06 112 CYS A N 1
ATOM 895 C CA . CYS A 1 112 ? 8.559 -4.574 13.138 1.00 77.06 112 CYS A CA 1
ATOM 896 C C . CYS A 1 112 ? 7.447 -5.589 13.502 1.00 77.06 112 CYS A C 1
ATOM 898 O O . CYS A 1 112 ? 6.275 -5.215 13.593 1.00 77.06 112 CYS A O 1
ATOM 900 N N . GLY A 1 113 ? 7.763 -6.883 13.640 1.00 84.06 113 GLY A N 1
ATOM 901 C CA . GLY A 1 113 ? 6.801 -7.947 13.916 1.00 84.06 113 GLY A CA 1
ATOM 902 C C . GLY A 1 113 ? 5.820 -8.181 12.766 1.00 84.06 113 GLY A C 1
ATOM 903 O O . GLY A 1 113 ? 4.717 -8.689 12.987 1.00 84.06 113 GLY A O 1
ATOM 904 N N . LEU A 1 114 ? 6.189 -7.776 11.547 1.00 87.81 114 LEU A N 1
ATOM 905 C CA . LEU A 1 114 ? 5.350 -7.873 10.362 1.00 87.81 114 LEU A CA 1
ATOM 906 C C . LEU A 1 114 ? 5.633 -9.172 9.603 1.00 87.81 114 LEU A C 1
ATOM 908 O O . LEU A 1 114 ? 6.774 -9.534 9.331 1.00 87.81 114 LEU A O 1
ATOM 912 N N . LEU A 1 115 ? 4.565 -9.855 9.208 1.00 89.38 115 LEU A N 1
ATOM 913 C CA . LEU A 1 115 ? 4.602 -11.084 8.424 1.00 89.38 115 LEU A CA 1
ATOM 914 C C . LEU A 1 115 ? 4.053 -10.804 7.025 1.00 89.38 115 LEU A C 1
ATOM 916 O O . LEU A 1 115 ? 3.036 -10.122 6.889 1.00 89.38 115 LEU A O 1
ATOM 920 N N . GLU A 1 116 ? 4.706 -11.328 5.983 1.00 90.38 116 GLU A N 1
ATOM 921 C CA . GLU A 1 116 ? 4.166 -11.272 4.618 1.00 90.38 116 GLU A CA 1
ATOM 922 C C . GLU A 1 116 ? 2.889 -12.115 4.539 1.00 90.38 116 GLU A C 1
ATOM 924 O O . GLU A 1 116 ? 2.880 -13.280 4.944 1.00 90.38 116 GLU A O 1
ATOM 929 N N . ILE A 1 117 ? 1.815 -11.536 4.004 1.00 92.12 117 ILE A N 1
ATOM 930 C CA . ILE A 1 117 ? 0.519 -12.209 3.936 1.00 92.12 117 ILE A CA 1
ATOM 931 C C . ILE A 1 117 ? 0.409 -13.008 2.634 1.00 92.12 117 ILE A C 1
ATOM 933 O O . ILE A 1 117 ? 0.681 -12.464 1.558 1.00 92.12 117 ILE A O 1
ATOM 937 N N . PRO A 1 118 ? -0.001 -14.290 2.695 1.00 91.81 118 PRO A N 1
ATOM 938 C CA . PRO A 1 118 ? -0.285 -15.067 1.499 1.00 91.81 118 PRO A CA 1
ATOM 939 C C . PRO A 1 118 ? -1.349 -14.396 0.628 1.00 91.81 118 PRO A C 1
ATOM 941 O O . PRO A 1 118 ? -2.320 -13.826 1.124 1.00 91.81 118 PRO A O 1
ATOM 944 N N . PHE A 1 119 ? -1.180 -14.512 -0.684 1.00 94.31 119 PHE A N 1
ATOM 945 C CA . PHE A 1 119 ? -2.094 -13.955 -1.674 1.00 94.31 119 PHE A CA 1
ATOM 946 C C . PHE A 1 119 ? -2.724 -15.067 -2.515 1.00 94.31 119 PHE A C 1
ATOM 948 O O . PHE A 1 119 ? -2.165 -16.158 -2.655 1.00 94.31 119 PHE A O 1
ATOM 955 N N . GLN A 1 120 ? -3.874 -14.767 -3.107 1.00 95.00 120 GLN A N 1
ATOM 956 C CA . GLN A 1 120 ? -4.529 -15.583 -4.125 1.00 95.00 120 GLN A CA 1
ATOM 957 C C . GLN A 1 120 ? -4.624 -14.804 -5.448 1.00 95.00 120 GLN A C 1
ATOM 959 O O . GLN A 1 120 ? -4.445 -13.586 -5.483 1.00 95.00 120 GLN A O 1
ATOM 964 N N . GLY A 1 121 ? -4.869 -15.507 -6.555 1.00 93.62 121 GLY A N 1
ATOM 965 C CA . GLY A 1 121 ? -4.902 -14.911 -7.894 1.00 93.62 121 GLY A CA 1
ATOM 966 C C . GLY A 1 121 ? -3.549 -14.959 -8.611 1.00 93.62 121 GLY A C 1
ATOM 967 O O . GLY A 1 121 ? -2.850 -15.975 -8.580 1.00 93.62 121 GLY A O 1
ATOM 968 N N . LEU A 1 122 ? -3.195 -13.886 -9.322 1.00 92.19 122 LEU A N 1
ATOM 969 C CA . LEU A 1 122 ? -2.019 -13.870 -10.198 1.00 92.19 122 LEU A CA 1
ATOM 970 C C . LEU A 1 122 ? -0.691 -13.886 -9.426 1.00 92.19 122 LEU A C 1
ATOM 972 O O . LEU A 1 122 ? -0.442 -13.078 -8.535 1.00 92.19 122 LEU A O 1
ATOM 976 N N . LYS A 1 123 ? 0.224 -14.773 -9.839 1.00 92.75 123 LYS A N 1
ATOM 977 C CA . LYS A 1 123 ? 1.559 -14.920 -9.226 1.00 92.75 123 LYS A CA 1
ATOM 978 C C . LYS A 1 123 ? 2.446 -13.678 -9.374 1.00 92.75 123 LYS A C 1
ATOM 980 O O . LYS A 1 123 ? 3.293 -13.428 -8.518 1.00 92.75 123 LYS A O 1
ATOM 985 N N . PHE A 1 124 ? 2.289 -12.941 -10.467 1.00 92.19 124 PHE A N 1
ATOM 986 C CA . PHE A 1 124 ? 3.113 -11.786 -10.811 1.00 92.19 124 PHE A CA 1
ATOM 987 C C . PHE A 1 124 ? 2.250 -10.533 -10.853 1.00 92.19 124 PHE A C 1
ATOM 989 O O . PHE A 1 124 ? 1.127 -10.580 -11.347 1.00 92.19 124 PHE A O 1
ATOM 996 N N . THR A 1 125 ? 2.799 -9.428 -10.360 1.00 91.12 125 THR A N 1
ATOM 997 C CA . THR A 1 125 ? 2.113 -8.129 -10.291 1.00 91.12 125 THR A CA 1
ATOM 998 C C . THR A 1 125 ? 2.756 -7.091 -11.210 1.00 91.12 125 THR A C 1
ATOM 1000 O O . THR A 1 125 ? 2.187 -6.034 -11.451 1.00 91.12 125 THR A O 1
ATOM 1003 N N . TRP A 1 126 ? 3.916 -7.416 -11.791 1.00 92.38 126 TRP A N 1
ATOM 1004 C CA . TRP A 1 126 ? 4.648 -6.545 -12.700 1.00 92.38 126 TRP A CA 1
ATOM 1005 C C . TRP A 1 126 ? 5.211 -7.302 -13.907 1.00 92.38 126 TRP A C 1
ATOM 1007 O O . TRP A 1 126 ? 5.629 -8.462 -13.808 1.00 92.38 126 TRP A O 1
ATOM 1017 N N . CYS A 1 127 ? 5.268 -6.611 -15.045 1.00 89.56 127 CYS A N 1
ATOM 1018 C CA . CYS A 1 127 ? 5.884 -7.065 -16.286 1.00 89.56 127 CYS A CA 1
ATOM 1019 C C . CYS A 1 127 ? 6.657 -5.915 -16.919 1.00 89.56 127 CYS A C 1
ATOM 1021 O O . CYS A 1 127 ? 6.177 -4.787 -16.933 1.00 89.56 127 CYS A O 1
ATOM 1023 N N . ASN A 1 128 ? 7.803 -6.208 -17.530 1.00 91.56 128 ASN A N 1
ATOM 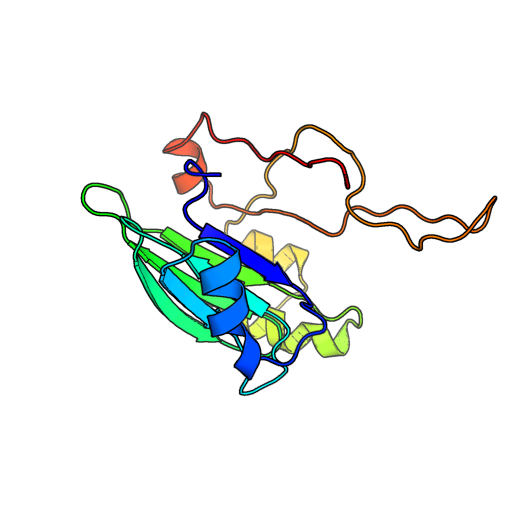1024 C CA . ASN A 1 128 ? 8.549 -5.206 -18.297 1.00 91.56 128 ASN A CA 1
ATOM 1025 C C . ASN A 1 128 ? 7.939 -4.898 -19.679 1.00 91.56 128 ASN A C 1
ATOM 1027 O O . ASN A 1 128 ? 8.560 -4.184 -20.462 1.00 91.56 128 ASN A O 1
ATOM 1031 N N . GLU A 1 129 ? 6.798 -5.513 -20.007 1.00 89.56 129 GLU A N 1
ATOM 1032 C CA . GLU A 1 129 ? 6.039 -5.368 -21.259 1.00 89.56 129 GLU A CA 1
ATOM 1033 C C . GLU A 1 129 ? 6.822 -5.709 -22.544 1.00 89.56 129 GLU A C 1
ATOM 1035 O O . GLU A 1 129 ? 6.338 -5.515 -23.658 1.00 89.56 129 GLU A O 1
ATOM 1040 N N . ARG A 1 130 ? 8.016 -6.310 -22.431 1.00 90.69 130 ARG A N 1
ATOM 1041 C CA . ARG A 1 130 ? 8.825 -6.696 -23.595 1.00 90.69 130 ARG A CA 1
ATOM 1042 C C . ARG A 1 130 ? 8.294 -7.973 -24.252 1.00 90.69 130 ARG A C 1
ATOM 1044 O O . ARG A 1 130 ? 7.650 -8.818 -23.622 1.00 90.69 130 ARG A O 1
ATOM 1051 N N . GLY A 1 131 ? 8.566 -8.118 -25.548 1.00 91.88 131 GLY A N 1
ATOM 1052 C CA . GLY A 1 131 ? 8.199 -9.295 -26.340 1.00 91.88 131 GLY A CA 1
ATOM 1053 C C . GLY A 1 131 ? 9.204 -10.451 -26.238 1.00 91.88 131 GLY A C 1
ATOM 1054 O O . GLY A 1 131 ? 10.395 -10.244 -25.987 1.00 91.88 131 GLY A O 1
ATOM 1055 N N . GLY A 1 132 ? 8.717 -11.672 -26.483 1.00 87.62 132 GLY A N 1
ATOM 1056 C CA . GLY A 1 132 ? 9.532 -12.884 -26.623 1.00 87.62 132 GLY A CA 1
ATOM 1057 C C . GLY A 1 132 ? 10.377 -13.224 -25.390 1.00 87.62 132 GLY A C 1
ATOM 1058 O O . GLY A 1 132 ? 9.971 -12.981 -24.256 1.00 87.62 132 GLY A O 1
ATOM 1059 N N . GLY A 1 133 ? 11.585 -13.750 -25.616 1.00 89.38 133 GLY A N 1
ATOM 1060 C CA . GLY A 1 133 ? 12.517 -14.159 -24.552 1.00 89.38 133 GLY A CA 1
ATOM 1061 C C . GLY A 1 133 ? 13.082 -13.020 -23.689 1.00 89.38 133 GLY A C 1
ATOM 1062 O O . GLY A 1 133 ? 13.834 -13.279 -22.759 1.00 89.38 133 GLY A O 1
ATOM 1063 N N . ARG A 1 134 ? 12.738 -11.757 -23.977 1.00 90.50 134 ARG A N 1
ATOM 1064 C CA . ARG A 1 134 ? 13.116 -10.586 -23.162 1.00 90.50 134 ARG A CA 1
ATOM 1065 C C . ARG A 1 134 ? 12.042 -10.206 -22.139 1.00 90.50 134 ARG A C 1
ATOM 1067 O O . ARG A 1 134 ? 12.234 -9.243 -21.391 1.00 90.50 134 ARG A O 1
ATOM 1074 N N . ARG A 1 135 ? 10.904 -10.910 -22.135 1.00 92.44 135 ARG A N 1
ATOM 1075 C CA . ARG A 1 135 ? 9.809 -10.684 -21.195 1.00 92.44 135 ARG A CA 1
ATOM 1076 C C . ARG A 1 135 ? 10.210 -11.152 -19.803 1.00 92.44 135 ARG A C 1
ATOM 1078 O O . ARG A 1 135 ? 10.570 -12.310 -19.616 1.00 92.44 135 ARG A O 1
ATOM 1085 N N . ILE A 1 136 ? 10.109 -10.251 -18.835 1.00 91.81 136 ILE A N 1
ATOM 1086 C CA . ILE A 1 136 ? 10.388 -10.535 -17.428 1.00 91.81 136 ILE A CA 1
ATOM 1087 C C . ILE A 1 136 ? 9.126 -10.246 -16.630 1.00 91.81 136 ILE A C 1
ATOM 1089 O O . ILE A 1 136 ? 8.525 -9.182 -16.783 1.00 91.81 136 ILE A O 1
ATOM 1093 N N . TRP A 1 137 ? 8.766 -11.192 -15.768 1.00 91.62 137 TRP A N 1
ATOM 1094 C CA . TRP A 1 137 ? 7.666 -11.082 -14.821 1.00 91.62 137 TRP A CA 1
ATOM 1095 C C . TRP A 1 137 ? 8.214 -11.075 -13.400 1.00 91.62 137 TRP A C 1
ATOM 1097 O O . TRP A 1 137 ? 9.108 -11.858 -13.074 1.00 91.62 137 TRP A O 1
ATOM 1107 N N . ALA A 1 138 ? 7.671 -10.205 -12.555 1.00 91.00 138 ALA A N 1
ATOM 1108 C CA . ALA A 1 138 ? 8.070 -10.087 -11.161 1.00 91.00 138 ALA A CA 1
ATOM 1109 C C . ALA A 1 138 ? 6.852 -9.891 -10.252 1.00 91.00 138 ALA A C 1
ATOM 1111 O O . ALA A 1 138 ? 5.782 -9.459 -10.683 1.00 91.00 138 ALA A O 1
ATOM 1112 N N . ARG A 1 139 ? 7.024 -10.222 -8.971 1.00 92.69 139 ARG A N 1
ATOM 1113 C CA . ARG A 1 139 ? 6.066 -9.911 -7.905 1.00 92.69 139 ARG A CA 1
ATOM 1114 C C . ARG A 1 139 ? 6.653 -8.795 -7.052 1.00 92.69 139 ARG A C 1
ATOM 1116 O O . ARG A 1 139 ? 7.560 -9.057 -6.255 1.00 92.69 139 ARG A O 1
ATOM 1123 N N . LEU A 1 140 ? 6.176 -7.575 -7.280 1.00 91.31 140 LEU A N 1
ATOM 1124 C CA . LEU A 1 140 ? 6.684 -6.364 -6.632 1.00 91.31 140 LEU A CA 1
ATOM 1125 C C . LEU A 1 140 ? 5.740 -5.857 -5.542 1.00 91.31 140 LEU A C 1
ATOM 1127 O O . LEU A 1 140 ? 6.210 -5.357 -4.526 1.00 91.31 140 LEU A O 1
ATOM 1131 N N . ASP A 1 141 ? 4.440 -6.075 -5.709 1.00 92.88 141 ASP A N 1
ATOM 1132 C CA . ASP A 1 141 ? 3.419 -5.651 -4.760 1.00 92.88 141 ASP A CA 1
ATOM 1133 C C . ASP A 1 141 ? 3.252 -6.724 -3.686 1.00 92.88 141 ASP A C 1
ATOM 1135 O O . ASP A 1 141 ? 3.096 -7.916 -3.976 1.00 92.88 141 ASP A O 1
ATOM 1139 N N . ARG A 1 142 ? 3.378 -6.301 -2.429 1.00 93.12 142 ARG A N 1
ATOM 1140 C CA . ARG A 1 142 ? 3.369 -7.175 -1.256 1.00 93.12 142 ARG A CA 1
ATOM 1141 C C . ARG A 1 142 ? 2.649 -6.488 -0.112 1.00 93.12 142 ARG A C 1
ATOM 1143 O O . ARG A 1 142 ? 2.710 -5.268 0.019 1.00 93.12 142 ARG A O 1
ATOM 1150 N N . VAL A 1 143 ? 2.011 -7.288 0.733 1.00 93.75 143 VAL A N 1
ATOM 1151 C CA . VAL A 1 143 ? 1.287 -6.820 1.915 1.00 93.75 143 VAL A CA 1
ATOM 1152 C C . VAL A 1 143 ? 1.837 -7.538 3.138 1.00 93.75 143 VAL A C 1
ATOM 1154 O O . VAL A 1 143 ? 2.042 -8.753 3.109 1.00 93.75 143 VAL A O 1
ATOM 1157 N N . PHE A 1 144 ? 2.076 -6.780 4.205 1.00 92.88 144 PHE A N 1
ATOM 1158 C CA . PHE A 1 144 ? 2.625 -7.276 5.461 1.00 92.88 144 PHE A CA 1
ATOM 1159 C C . PHE A 1 144 ? 1.742 -6.839 6.627 1.00 92.88 144 PHE A C 1
ATOM 1161 O O . PHE A 1 144 ? 1.209 -5.729 6.601 1.00 92.88 144 PHE A O 1
ATOM 1168 N N . MET A 1 145 ? 1.573 -7.693 7.638 1.00 91.00 145 MET A N 1
ATOM 1169 C CA . MET A 1 145 ? 0.761 -7.390 8.825 1.00 91.00 145 MET A CA 1
ATOM 1170 C C . MET A 1 145 ? 1.316 -8.062 10.076 1.00 91.00 145 MET A C 1
ATOM 1172 O O . MET A 1 145 ? 1.960 -9.104 9.991 1.00 91.00 145 MET A O 1
ATOM 1176 N N . ASN A 1 146 ? 1.026 -7.493 11.246 1.00 90.25 146 ASN A N 1
ATOM 1177 C CA . ASN A 1 146 ? 1.395 -8.117 12.514 1.00 90.25 146 ASN A CA 1
ATOM 1178 C C . ASN A 1 146 ? 0.448 -9.272 12.892 1.00 90.25 146 ASN A C 1
ATOM 1180 O O . ASN A 1 146 ? -0.700 -9.359 12.442 1.00 90.25 146 ASN A O 1
ATOM 1184 N N . SER A 1 147 ? 0.934 -10.156 13.763 1.00 88.50 147 SER A N 1
ATOM 1185 C CA . SER A 1 147 ? 0.206 -11.345 14.227 1.00 88.50 147 SER A CA 1
ATOM 1186 C C . SER A 1 147 ? -1.091 -11.023 14.980 1.00 88.50 147 SER A C 1
ATOM 1188 O O . SER A 1 147 ? -2.072 -11.761 14.855 1.00 88.50 147 SER A O 1
ATOM 1190 N N . GLY A 1 148 ? -1.136 -9.915 15.725 1.00 87.62 148 GLY A N 1
ATOM 1191 C CA . GLY A 1 148 ? -2.335 -9.476 16.444 1.00 87.62 148 GLY A CA 1
ATOM 1192 C C . GLY A 1 148 ? -3.491 -9.152 15.497 1.00 87.62 148 GLY A C 1
ATOM 1193 O O . GLY A 1 148 ? -4.629 -9.567 15.731 1.00 87.62 148 GLY A O 1
ATOM 1194 N N . TRP A 1 149 ? -3.193 -8.483 14.384 1.00 89.06 149 TRP A N 1
ATOM 1195 C CA . TRP A 1 149 ? -4.177 -8.149 13.359 1.00 89.06 149 TRP A CA 1
ATOM 1196 C C . TRP A 1 149 ? -4.696 -9.401 12.641 1.00 89.06 149 TRP A C 1
ATOM 1198 O O . TRP A 1 149 ? -5.906 -9.561 12.479 1.00 89.06 149 TRP A O 1
ATOM 1208 N N . LEU A 1 150 ? -3.806 -10.342 12.306 1.00 88.75 150 LEU A N 1
ATOM 1209 C CA . LEU A 1 150 ? -4.184 -11.629 11.708 1.00 88.75 150 LEU A CA 1
ATOM 1210 C C . LEU A 1 150 ? -5.061 -12.476 12.632 1.00 88.75 150 LEU A C 1
ATOM 1212 O O . LEU A 1 150 ? -6.039 -13.070 12.186 1.00 88.75 150 LEU A O 1
ATOM 1216 N N . THR A 1 151 ? -4.748 -12.483 13.928 1.00 90.44 151 THR A N 1
ATOM 1217 C CA . THR A 1 151 ? -5.548 -13.191 14.937 1.00 90.44 151 THR A CA 1
ATOM 1218 C C . THR A 1 151 ? -6.954 -12.600 15.038 1.00 90.44 151 THR A C 1
ATOM 1220 O O . THR A 1 151 ? -7.929 -13.330 15.207 1.00 90.44 151 THR A O 1
ATOM 1223 N N . ARG A 1 152 ? -7.081 -11.274 14.905 1.00 90.00 152 ARG A N 1
ATOM 1224 C CA . ARG A 1 152 ? -8.370 -10.583 14.998 1.00 90.00 152 ARG A CA 1
ATOM 1225 C C . ARG A 1 152 ? -9.211 -10.682 13.725 1.00 90.00 152 ARG A C 1
ATOM 1227 O O . ARG A 1 152 ? -10.437 -10.691 13.817 1.00 90.00 152 ARG A O 1
ATOM 1234 N N . PHE A 1 153 ? -8.573 -10.779 12.562 1.00 90.00 153 PHE A N 1
ATOM 1235 C CA . PHE A 1 153 ? -9.236 -10.861 11.259 1.00 90.00 153 PHE A CA 1
ATOM 1236 C C . PHE A 1 153 ? -8.777 -12.102 10.475 1.00 90.00 153 PHE A C 1
ATOM 1238 O O . PHE A 1 153 ? -8.155 -11.975 9.418 1.00 90.00 153 PHE A O 1
ATOM 1245 N N . PRO A 1 154 ? -9.123 -13.317 10.939 1.00 89.88 154 PRO A N 1
ATOM 1246 C CA . PRO A 1 154 ? -8.618 -14.563 10.357 1.00 89.88 154 PRO A CA 1
ATOM 1247 C C . PRO A 1 154 ? -9.156 -14.851 8.947 1.00 89.88 154 PRO A C 1
ATOM 1249 O O . PRO A 1 154 ? -8.611 -15.686 8.234 1.00 89.88 154 PRO A O 1
ATOM 1252 N N . LEU A 1 155 ? -10.235 -14.176 8.536 1.00 89.88 155 LEU A N 1
ATOM 1253 C CA . LEU A 1 155 ? -10.861 -14.340 7.217 1.00 89.88 155 LEU A CA 1
ATOM 1254 C C . LEU A 1 155 ? -10.324 -13.371 6.158 1.00 89.88 155 LEU A C 1
ATOM 1256 O O . LEU A 1 155 ? -10.852 -13.328 5.045 1.00 89.88 155 LEU A O 1
ATOM 1260 N N . MET A 1 156 ? -9.323 -12.565 6.500 1.00 89.19 156 MET A N 1
ATOM 1261 C CA . MET A 1 156 ? -8.734 -11.612 5.572 1.00 89.19 156 MET A CA 1
ATOM 1262 C C . MET A 1 156 ? -8.018 -12.316 4.422 1.00 89.19 156 MET A C 1
ATOM 1264 O O . MET A 1 156 ? -7.425 -13.380 4.593 1.00 89.19 156 MET A O 1
ATOM 1268 N N . LYS A 1 157 ? -8.074 -11.704 3.239 1.00 92.50 157 LYS A N 1
ATOM 1269 C CA . LYS A 1 157 ? -7.478 -12.234 2.014 1.00 92.50 157 LYS A CA 1
ATOM 1270 C C . LYS A 1 157 ? -6.797 -11.121 1.240 1.00 92.50 157 LYS A C 1
ATOM 1272 O O . LYS A 1 157 ? -7.243 -9.975 1.282 1.00 92.50 157 LYS A O 1
ATOM 1277 N N . ILE A 1 158 ? -5.740 -11.489 0.526 1.00 94.44 158 ILE A N 1
ATOM 1278 C CA . ILE A 1 158 ? -5.060 -10.626 -0.434 1.00 94.44 158 ILE A CA 1
ATOM 1279 C C . ILE A 1 158 ? -5.309 -11.193 -1.826 1.00 94.44 158 ILE A C 1
ATOM 1281 O O . ILE A 1 158 ? -4.924 -12.324 -2.117 1.00 94.44 158 ILE A O 1
ATOM 1285 N N . ASP A 1 159 ? -5.956 -10.400 -2.672 1.00 94.06 159 ASP A N 1
ATOM 1286 C CA . ASP A 1 159 ? -6.319 -10.761 -4.038 1.00 94.06 159 ASP A CA 1
ATOM 1287 C C . ASP A 1 159 ? -5.446 -10.008 -5.044 1.00 94.06 159 ASP A C 1
ATOM 1289 O O . ASP A 1 159 ? -5.498 -8.782 -5.136 1.00 94.06 159 ASP A O 1
ATOM 1293 N N . HIS A 1 160 ? -4.663 -10.742 -5.835 1.00 94.38 160 HIS A N 1
ATOM 1294 C CA . HIS A 1 160 ? -3.974 -10.190 -6.998 1.00 94.38 160 HIS A CA 1
ATOM 1295 C C . HIS A 1 160 ? -4.891 -10.247 -8.217 1.00 94.38 160 HIS A C 1
ATOM 1297 O O . HIS A 1 160 ? -5.140 -11.317 -8.784 1.00 94.38 160 HIS A O 1
ATOM 1303 N N . LEU A 1 161 ? -5.378 -9.076 -8.617 1.00 90.62 161 LEU A N 1
ATOM 1304 C CA . LEU A 1 161 ? -6.319 -8.915 -9.719 1.00 90.62 161 LEU A CA 1
ATOM 1305 C C . LEU A 1 161 ? -5.604 -8.852 -11.075 1.00 90.62 161 LEU A C 1
ATOM 1307 O O . LEU A 1 161 ? -4.454 -8.422 -11.175 1.00 90.62 161 LEU A O 1
ATOM 1311 N N . ALA A 1 162 ? -6.298 -9.279 -12.130 1.00 84.62 162 ALA A N 1
ATOM 1312 C CA . ALA A 1 162 ? -5.814 -9.134 -13.497 1.00 84.62 162 ALA A CA 1
ATOM 1313 C C . ALA A 1 162 ? -5.839 -7.670 -13.946 1.00 84.62 162 ALA A C 1
ATOM 1315 O O . ALA A 1 162 ? -6.714 -6.896 -13.555 1.00 84.62 162 ALA A O 1
ATOM 1316 N N . ARG A 1 163 ? -4.878 -7.308 -14.799 1.00 75.06 163 ARG A N 1
ATOM 1317 C CA . ARG A 1 163 ? -4.910 -6.038 -15.522 1.00 75.06 163 ARG A CA 1
ATOM 1318 C C . ARG A 1 163 ? -5.957 -6.179 -16.627 1.00 75.06 163 ARG A C 1
ATOM 1320 O O . ARG A 1 163 ? -5.748 -6.970 -17.546 1.00 75.06 163 ARG A O 1
ATOM 1327 N N . ASN A 1 164 ? -7.080 -5.487 -16.467 1.00 54.72 164 ASN A N 1
ATOM 1328 C CA . ASN A 1 164 ? -8.112 -5.375 -17.499 1.00 54.72 164 ASN A CA 1
ATOM 1329 C C . ASN A 1 164 ? -7.705 -4.364 -18.570 1.00 54.72 164 ASN A C 1
ATOM 1331 O O . ASN A 1 164 ? -6.968 -3.411 -18.223 1.00 54.72 164 ASN A O 1
#

Sequence (164 aa):
MDSVKIVAILEPFIHHDDAGDIARKIDFQNFLHNGNIDGKVWIFWRDPVNLSLFGRTNQIISCMINVAGAPSAILSVVYAKCLLDQRRPLWDEMKEIADIERDGWVHSINECGLLEIPFQGLKFTWCNERGGGRRIWARLDRVFMNSGWLTRFPLMKIDHLARN